Protein AF-A0A820N3F7-F1 (afdb_monomer_lite)

Structure (mmCIF, N/CA/C/O backbone):
data_AF-A0A820N3F7-F1
#
_entry.id   AF-A0A820N3F7-F1
#
loop_
_atom_site.group_PDB
_atom_site.id
_atom_site.type_symbol
_atom_site.label_atom_id
_atom_site.label_alt_id
_atom_site.label_comp_id
_atom_site.label_asym_id
_atom_site.label_entity_id
_atom_site.label_seq_id
_atom_site.pdbx_PDB_ins_code
_atom_site.Cartn_x
_atom_site.Cartn_y
_atom_site.Cartn_z
_atom_site.occupancy
_atom_site.B_iso_or_equiv
_atom_site.auth_seq_id
_atom_site.auth_comp_id
_atom_site.auth_asym_id
_atom_site.auth_atom_id
_atom_site.pdbx_PDB_model_num
ATOM 1 N N . MET A 1 1 ? 38.397 -18.971 -31.941 1.00 42.84 1 MET A N 1
ATOM 2 C CA . MET A 1 1 ? 37.176 -18.143 -31.994 1.00 42.84 1 MET A CA 1
ATOM 3 C C . MET A 1 1 ? 36.227 -18.679 -30.940 1.00 42.84 1 MET A C 1
ATOM 5 O O . MET A 1 1 ? 35.870 -19.846 -31.030 1.00 42.84 1 MET A O 1
ATOM 9 N N . ALA A 1 2 ? 35.948 -17.911 -29.885 1.00 47.97 2 ALA A N 1
ATOM 10 C CA . ALA A 1 2 ? 35.040 -18.349 -28.828 1.00 47.97 2 ALA A CA 1
ATOM 11 C C . ALA A 1 2 ? 33.606 -18.336 -29.373 1.00 47.97 2 ALA A C 1
ATOM 13 O O . ALA A 1 2 ? 33.165 -17.336 -29.935 1.00 47.97 2 ALA A O 1
ATOM 14 N N . ASN A 1 3 ? 32.917 -19.468 -29.263 1.00 54.44 3 ASN A N 1
ATOM 15 C CA . ASN A 1 3 ? 31.518 -19.605 -29.639 1.00 54.44 3 ASN A CA 1
ATOM 16 C C . ASN A 1 3 ? 30.676 -18.768 -28.663 1.00 54.44 3 ASN A C 1
ATOM 18 O O . ASN A 1 3 ? 30.536 -19.141 -27.502 1.00 54.44 3 ASN A O 1
ATOM 22 N N . MET A 1 4 ? 30.166 -17.623 -29.115 1.00 69.06 4 MET A N 1
ATOM 23 C CA . MET A 1 4 ? 29.357 -16.696 -28.315 1.00 69.06 4 MET A CA 1
ATOM 24 C C . MET A 1 4 ? 27.880 -17.121 -28.345 1.00 69.06 4 MET A C 1
ATOM 26 O O . MET A 1 4 ? 26.991 -16.339 -28.666 1.00 69.06 4 MET A O 1
ATOM 30 N N . ALA A 1 5 ? 27.627 -18.408 -28.095 1.00 80.88 5 ALA A N 1
ATOM 31 C CA . ALA A 1 5 ? 26.273 -18.930 -28.006 1.00 80.88 5 ALA A CA 1
ATOM 32 C C . ALA A 1 5 ? 25.660 -18.457 -26.684 1.00 80.88 5 ALA A C 1
ATOM 34 O O . ALA A 1 5 ? 26.127 -18.831 -25.609 1.00 80.88 5 ALA A O 1
ATOM 35 N N . MET A 1 6 ? 24.638 -17.610 -26.786 1.00 84.50 6 MET A N 1
ATOM 36 C CA . MET A 1 6 ? 23.877 -17.106 -25.648 1.00 84.50 6 MET A CA 1
ATOM 37 C C . MET A 1 6 ? 23.184 -18.273 -24.936 1.00 84.50 6 MET A C 1
ATOM 39 O O . MET A 1 6 ? 22.583 -19.137 -25.583 1.00 84.50 6 MET A O 1
ATOM 43 N N . THR A 1 7 ? 23.318 -18.346 -23.615 1.00 92.75 7 THR A N 1
ATOM 44 C CA . THR A 1 7 ? 22.808 -19.473 -22.831 1.00 92.75 7 THR A CA 1
ATOM 45 C C . THR A 1 7 ? 21.306 -19.340 -22.565 1.00 92.75 7 THR A C 1
ATOM 47 O O . THR A 1 7 ? 20.717 -18.269 -22.693 1.00 92.75 7 THR A O 1
ATOM 50 N N . MET A 1 8 ? 20.664 -20.435 -22.143 1.00 90.00 8 MET A N 1
ATOM 51 C CA . MET A 1 8 ? 19.262 -20.396 -21.698 1.00 90.00 8 MET A CA 1
ATOM 52 C C . MET A 1 8 ? 19.050 -19.470 -20.491 1.00 90.00 8 MET A C 1
ATOM 54 O O . MET A 1 8 ? 17.977 -18.890 -20.359 1.00 90.00 8 MET A O 1
ATOM 58 N N . ALA A 1 9 ? 20.064 -19.310 -19.634 1.00 90.19 9 ALA A N 1
ATOM 59 C CA . ALA A 1 9 ? 20.012 -18.375 -18.514 1.00 90.19 9 ALA A CA 1
ATOM 60 C C . ALA A 1 9 ? 20.033 -16.917 -19.001 1.00 90.19 9 ALA A C 1
ATOM 62 O O . ALA A 1 9 ? 19.240 -16.111 -18.524 1.00 90.19 9 ALA A O 1
ATOM 63 N N . ASP A 1 10 ? 20.864 -16.607 -20.002 1.00 90.81 10 ASP A N 1
ATOM 64 C CA . ASP A 1 10 ? 20.925 -15.270 -20.608 1.00 90.81 10 ASP A CA 1
ATOM 65 C C . ASP A 1 10 ? 19.600 -14.906 -21.299 1.00 90.81 10 ASP A C 1
ATOM 67 O O . ASP A 1 10 ? 19.115 -13.787 -21.164 1.00 90.81 10 ASP A O 1
ATOM 71 N N . LEU A 1 11 ? 18.966 -15.869 -21.983 1.00 86.38 11 LEU A N 1
ATOM 72 C CA . LEU A 1 11 ? 17.635 -15.696 -22.582 1.00 86.38 11 LEU A CA 1
ATOM 73 C C . LEU A 1 11 ? 16.542 -15.436 -21.532 1.00 86.38 11 LEU A C 1
ATOM 75 O O . LEU A 1 11 ? 15.676 -14.590 -21.745 1.00 86.38 11 LEU A O 1
ATOM 79 N N . GLN A 1 12 ? 16.569 -16.153 -20.403 1.00 91.06 12 GLN A N 1
ATOM 80 C CA . GLN A 1 12 ? 15.619 -15.944 -19.303 1.00 91.06 12 GLN A CA 1
ATOM 81 C C . GLN A 1 12 ? 15.803 -14.580 -18.633 1.00 91.06 12 GLN A C 1
ATOM 83 O O . GLN A 1 12 ? 14.817 -13.944 -18.260 1.00 91.06 12 GLN A O 1
ATOM 88 N N . GLU A 1 13 ? 17.047 -14.130 -18.479 1.00 90.38 13 GLU A N 1
ATOM 89 C CA . GLU A 1 13 ? 17.340 -12.826 -17.891 1.00 90.38 13 GLU A CA 1
ATOM 90 C C . GLU A 1 13 ? 16.939 -11.682 -18.823 1.00 90.38 13 GLU A C 1
ATOM 92 O O . GLU A 1 13 ? 16.278 -10.750 -18.372 1.00 90.38 13 GLU A O 1
ATOM 97 N N . LEU A 1 14 ? 17.227 -11.800 -20.125 1.00 84.50 14 LEU A N 1
ATOM 98 C CA . LEU A 1 14 ? 16.749 -10.854 -21.138 1.00 84.50 14 LEU A CA 1
ATOM 99 C C . LEU A 1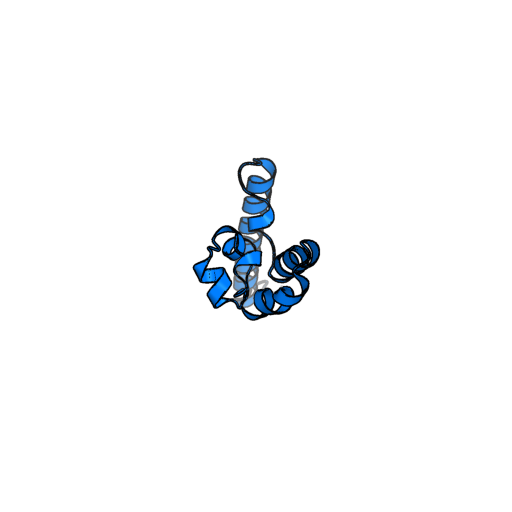 14 ? 15.223 -10.706 -21.088 1.00 84.50 14 LEU A C 1
ATOM 101 O O . LEU A 1 14 ? 14.733 -9.585 -20.976 1.00 84.50 14 LEU A O 1
ATOM 105 N N . GLY A 1 15 ? 14.479 -11.817 -21.047 1.00 83.00 15 GLY A N 1
ATOM 106 C CA . GLY A 1 15 ? 13.020 -11.777 -20.904 1.00 83.00 15 GLY A CA 1
ATOM 107 C C . GLY A 1 15 ? 12.554 -11.046 -19.637 1.00 83.00 15 GLY A C 1
ATOM 108 O O . GLY A 1 15 ? 11.677 -10.189 -19.709 1.00 83.00 15 GLY A O 1
ATOM 109 N N . ARG A 1 16 ? 13.190 -11.294 -18.480 1.00 83.75 16 ARG A N 1
ATOM 110 C CA . ARG A 1 16 ? 12.877 -10.559 -17.236 1.00 83.75 16 ARG A CA 1
ATOM 111 C C . ARG A 1 16 ? 13.160 -9.063 -17.345 1.00 83.75 16 ARG A C 1
ATOM 113 O O . ARG A 1 16 ? 12.406 -8.262 -16.793 1.00 83.75 16 ARG A O 1
ATOM 120 N N . THR A 1 17 ? 14.238 -8.682 -18.027 1.00 83.06 17 THR A N 1
ATOM 121 C CA . THR A 1 17 ? 14.576 -7.268 -18.222 1.00 83.06 17 THR A CA 1
ATOM 122 C C . THR A 1 17 ? 13.582 -6.561 -19.142 1.00 83.06 17 THR A C 1
ATOM 124 O O . THR A 1 17 ? 13.130 -5.469 -18.805 1.00 83.06 17 THR A O 1
ATOM 127 N N . GLU A 1 18 ? 13.163 -7.206 -20.235 1.00 82.25 18 GLU A N 1
ATOM 128 C CA . GLU A 1 18 ? 12.151 -6.682 -21.163 1.00 82.25 18 GLU A CA 1
ATOM 129 C C . GLU A 1 18 ? 10.783 -6.509 -20.480 1.00 82.25 18 GLU A C 1
ATOM 131 O O . GLU A 1 18 ? 10.116 -5.478 -20.650 1.00 82.25 18 GLU A O 1
ATOM 136 N N . ASP A 1 19 ? 10.389 -7.475 -19.645 1.00 84.56 19 ASP A N 1
ATOM 137 C CA . ASP A 1 19 ? 9.169 -7.396 -18.838 1.00 84.56 19 ASP A CA 1
ATOM 138 C C . ASP A 1 19 ? 9.229 -6.220 -17.847 1.00 84.56 19 ASP A C 1
ATOM 140 O O . ASP A 1 19 ? 8.273 -5.447 -17.730 1.00 84.56 19 ASP A O 1
ATOM 144 N N . ASN A 1 20 ? 10.363 -6.029 -17.164 1.00 87.69 20 ASN A N 1
ATOM 145 C CA . ASN A 1 20 ? 10.545 -4.930 -16.215 1.00 87.69 20 ASN A CA 1
ATOM 146 C C . ASN A 1 20 ? 10.541 -3.553 -16.902 1.00 87.69 20 ASN A C 1
ATOM 148 O O . ASN A 1 20 ? 9.891 -2.624 -16.421 1.00 87.69 20 ASN A O 1
ATOM 152 N N . GLU A 1 21 ? 11.210 -3.411 -18.050 1.00 91.38 21 GLU A N 1
ATOM 153 C CA . GLU A 1 21 ? 11.179 -2.169 -18.834 1.00 91.38 21 GLU A CA 1
ATOM 154 C C . GLU A 1 21 ? 9.760 -1.798 -19.275 1.00 91.38 21 GLU A C 1
ATOM 156 O O . GLU A 1 21 ? 9.377 -0.627 -19.235 1.00 91.38 21 GLU A O 1
ATOM 161 N N . SER A 1 22 ? 8.966 -2.789 -19.682 1.00 90.19 22 SER A N 1
ATOM 162 C CA . SER A 1 22 ? 7.576 -2.580 -20.097 1.00 90.19 22 SER A CA 1
ATOM 163 C C . SER A 1 22 ? 6.711 -2.049 -18.947 1.00 90.19 22 SER A C 1
ATOM 165 O O . SER A 1 22 ? 5.888 -1.147 -19.141 1.00 90.19 22 SER A O 1
ATOM 167 N N . VAL A 1 23 ? 6.932 -2.558 -17.730 1.00 86.75 23 VAL A N 1
ATOM 168 C CA . VAL A 1 23 ? 6.258 -2.083 -16.513 1.00 86.75 23 VAL A CA 1
ATOM 169 C C . VAL A 1 23 ? 6.666 -0.648 -16.175 1.00 86.75 23 VAL A C 1
ATOM 171 O O . VAL A 1 23 ? 5.790 0.186 -15.940 1.00 86.75 23 VAL A O 1
ATOM 174 N N . GLU A 1 24 ? 7.960 -0.324 -16.208 1.00 91.00 24 GLU A N 1
ATOM 175 C CA . GLU A 1 24 ? 8.446 1.031 -15.907 1.00 91.00 24 GLU A CA 1
ATOM 176 C C . GLU A 1 24 ? 7.978 2.066 -16.939 1.00 91.00 24 GLU A C 1
ATOM 178 O O . GLU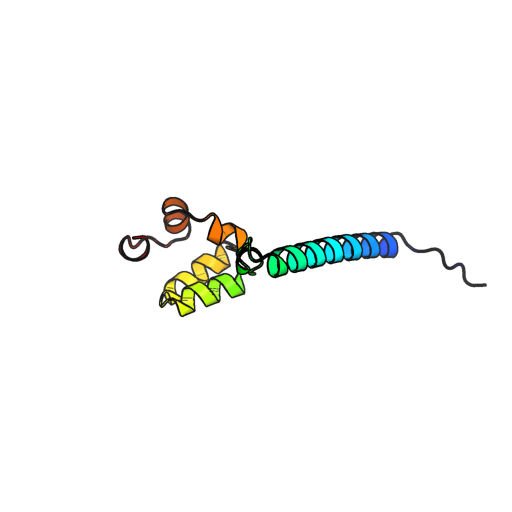 A 1 24 ? 7.600 3.180 -16.573 1.00 91.00 24 GLU A O 1
ATOM 183 N N . ARG A 1 25 ? 7.904 1.698 -18.225 1.00 92.69 25 ARG A N 1
ATOM 184 C CA . ARG A 1 25 ? 7.314 2.569 -19.257 1.00 92.69 25 ARG A CA 1
ATOM 185 C C . ARG A 1 25 ? 5.840 2.842 -18.987 1.00 92.69 25 ARG A C 1
ATOM 187 O O . ARG A 1 25 ? 5.417 3.991 -19.063 1.00 92.69 25 ARG A O 1
ATOM 194 N N . THR A 1 26 ? 5.069 1.810 -18.642 1.00 90.38 26 THR A N 1
ATOM 195 C CA . THR A 1 26 ? 3.646 1.970 -18.298 1.00 90.38 26 THR A CA 1
ATOM 196 C C . THR A 1 26 ? 3.486 2.904 -17.099 1.00 90.38 26 THR A C 1
ATOM 198 O O . THR A 1 26 ? 2.708 3.850 -17.147 1.00 90.38 26 THR A O 1
ATOM 201 N N . LYS A 1 27 ? 4.299 2.704 -16.058 1.00 92.19 27 LYS A N 1
ATOM 202 C CA . LYS A 1 27 ? 4.331 3.563 -14.872 1.00 92.19 27 LYS A CA 1
ATOM 203 C C . LYS A 1 27 ? 4.641 5.022 -15.206 1.00 92.19 27 LYS A C 1
ATOM 205 O O . LYS A 1 27 ? 3.968 5.910 -14.691 1.00 92.19 27 LYS A O 1
ATOM 210 N N . ALA A 1 28 ? 5.619 5.275 -16.073 1.00 91.62 28 ALA A N 1
ATOM 211 C CA . ALA A 1 28 ? 5.962 6.628 -16.504 1.00 91.62 28 ALA A CA 1
ATOM 212 C C . ALA A 1 28 ? 4.802 7.310 -17.252 1.00 91.62 28 ALA A C 1
ATOM 214 O O . ALA A 1 28 ? 4.477 8.456 -16.947 1.00 91.62 28 ALA A O 1
ATOM 215 N N . LEU A 1 29 ? 4.144 6.591 -18.169 1.00 91.69 29 LEU A N 1
ATOM 216 C CA . LEU A 1 29 ? 2.981 7.097 -18.910 1.00 91.69 29 LEU A CA 1
ATOM 217 C C . LEU A 1 29 ? 1.807 7.419 -17.976 1.00 91.69 29 LEU A C 1
ATOM 219 O O . LEU A 1 29 ? 1.182 8.474 -18.093 1.00 91.69 29 LEU A O 1
ATOM 223 N N . ASP A 1 30 ? 1.536 6.537 -17.015 1.00 92.50 30 ASP A N 1
ATOM 224 C CA . ASP A 1 30 ? 0.484 6.734 -16.021 1.00 92.50 30 ASP A CA 1
ATOM 225 C C . ASP A 1 30 ? 0.738 7.988 -15.176 1.00 92.50 30 ASP A C 1
ATOM 227 O O . ASP A 1 30 ? -0.174 8.795 -14.976 1.00 92.50 30 ASP A O 1
ATOM 231 N N . MET A 1 31 ? 1.983 8.181 -14.730 1.00 88.12 31 MET A N 1
ATOM 232 C CA . MET A 1 31 ? 2.402 9.350 -13.952 1.00 88.12 31 MET A CA 1
ATOM 233 C C . MET A 1 31 ? 2.345 10.654 -14.761 1.00 88.12 31 MET A C 1
ATOM 235 O O . MET A 1 31 ? 1.945 11.679 -14.213 1.00 88.12 31 MET A O 1
ATOM 239 N N . GLU A 1 32 ? 2.701 10.629 -16.050 1.00 91.50 32 GLU A N 1
ATOM 240 C CA . GLU A 1 32 ? 2.631 11.797 -16.941 1.00 91.50 32 GLU A CA 1
ATOM 241 C C . GLU A 1 32 ? 1.183 12.204 -17.245 1.00 91.50 32 GLU A C 1
ATOM 243 O O . GLU A 1 32 ? 0.857 13.391 -17.260 1.00 91.50 32 GLU A O 1
ATOM 248 N N . SER A 1 33 ? 0.292 11.227 -17.441 1.00 90.00 33 SER A N 1
ATOM 249 C CA . SER A 1 33 ? -1.119 11.488 -17.749 1.00 90.00 33 SER A CA 1
ATOM 250 C C . SER A 1 33 ? -1.870 12.195 -16.613 1.00 90.00 33 SER A C 1
ATOM 252 O O . SER A 1 33 ? -2.879 12.860 -16.856 1.00 90.00 33 SER A O 1
ATOM 254 N N . GLY A 1 34 ? -1.424 12.007 -15.363 1.00 84.56 34 GLY A N 1
ATOM 255 C CA . GLY A 1 34 ? -2.101 12.484 -14.154 1.00 84.56 34 GLY A CA 1
ATOM 256 C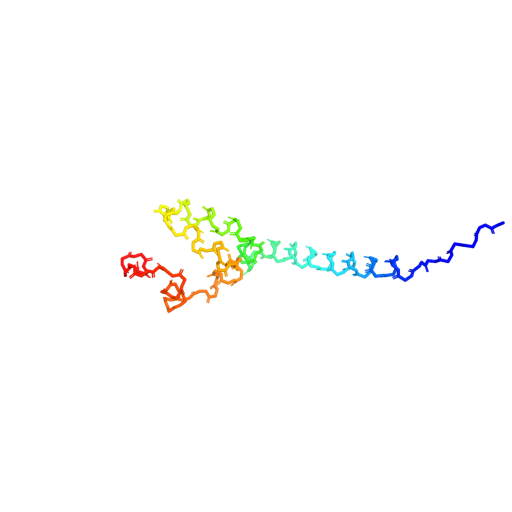 C . GLY A 1 34 ? -3.476 11.850 -13.895 1.00 84.56 34 GLY A C 1
ATOM 257 O O . GLY A 1 34 ? -4.162 12.242 -12.953 1.00 84.56 34 GLY A O 1
ATOM 258 N N . GLN A 1 35 ? -3.900 10.882 -14.715 1.00 87.25 35 GLN A N 1
ATOM 259 C CA . GLN A 1 35 ? -5.208 10.229 -14.601 1.00 87.25 35 GLN A CA 1
ATOM 260 C C . GLN A 1 35 ? -5.204 9.089 -13.579 1.00 87.25 35 GLN A C 1
ATOM 262 O O . GLN A 1 35 ? -6.256 8.717 -13.057 1.00 87.25 35 GLN A O 1
ATOM 267 N N . ILE A 1 36 ? -4.025 8.535 -13.288 1.00 89.38 36 ILE A N 1
ATOM 268 C CA . ILE A 1 36 ? -3.840 7.409 -12.378 1.00 89.38 36 ILE A CA 1
ATOM 269 C C . ILE A 1 36 ? -3.100 7.892 -11.135 1.00 89.38 36 ILE A C 1
ATOM 271 O O . ILE A 1 36 ? -2.088 8.584 -11.215 1.00 89.38 36 ILE A O 1
ATOM 275 N N . SER A 1 37 ? -3.612 7.522 -9.961 1.00 91.75 37 SER A N 1
ATOM 276 C CA . SER A 1 37 ? -2.939 7.832 -8.701 1.00 91.75 37 SER A CA 1
ATOM 277 C C . SER A 1 37 ? -1.563 7.168 -8.660 1.00 91.75 37 SER A C 1
ATOM 279 O O . SER A 1 37 ? -1.459 5.950 -8.820 1.00 91.75 37 SER A O 1
ATOM 281 N N . GLY A 1 38 ? -0.515 7.942 -8.357 1.00 93.19 38 GLY A N 1
ATOM 282 C CA . GLY A 1 38 ? 0.838 7.409 -8.156 1.00 93.19 38 GLY A CA 1
ATOM 283 C C . GLY A 1 38 ? 0.899 6.337 -7.062 1.00 93.19 38 GLY A C 1
ATOM 284 O O . GLY A 1 38 ? 1.742 5.443 -7.123 1.00 93.19 38 GLY A O 1
ATOM 285 N N . ALA A 1 39 ? -0.062 6.353 -6.129 1.00 94.88 39 ALA A N 1
ATOM 286 C CA . ALA A 1 39 ? -0.194 5.341 -5.092 1.00 94.88 39 ALA A CA 1
ATOM 287 C C . ALA A 1 39 ? -0.434 3.928 -5.637 1.00 94.88 39 ALA A C 1
ATOM 289 O O . ALA A 1 39 ? -0.145 2.977 -4.929 1.00 94.88 39 ALA A O 1
ATOM 290 N N . VAL A 1 40 ? -0.888 3.747 -6.886 1.00 95.81 40 VAL A N 1
ATOM 291 C CA . VAL A 1 40 ? -0.992 2.418 -7.529 1.00 95.81 40 VAL A CA 1
ATOM 292 C C . VAL A 1 40 ? 0.356 1.687 -7.546 1.00 95.81 40 VAL A C 1
ATOM 294 O O . VAL A 1 40 ? 0.388 0.457 -7.535 1.00 95.81 40 VAL A O 1
ATOM 297 N N . TYR A 1 41 ? 1.459 2.434 -7.552 1.00 95.50 41 TYR A N 1
ATOM 298 C CA . TYR A 1 41 ? 2.816 1.909 -7.663 1.00 95.50 41 TYR A CA 1
ATOM 299 C C . TYR A 1 41 ? 3.542 1.753 -6.328 1.00 95.50 41 TYR A C 1
ATOM 301 O O . TYR A 1 41 ? 4.696 1.333 -6.330 1.00 95.50 41 TYR A O 1
ATOM 309 N N . TRP A 1 42 ? 2.890 2.071 -5.208 1.00 97.56 42 TRP A N 1
ATOM 310 C CA . TRP A 1 42 ? 3.500 1.935 -3.891 1.00 97.56 42 TRP A CA 1
ATOM 311 C C . TRP A 1 42 ? 3.752 0.473 -3.527 1.00 97.56 42 TRP A C 1
ATOM 313 O O . TRP A 1 42 ? 2.889 -0.400 -3.683 1.00 97.56 42 TRP A O 1
ATOM 323 N N . SER A 1 43 ? 4.938 0.235 -2.987 1.00 98.06 43 SER A N 1
ATOM 324 C CA . SER A 1 43 ? 5.327 -0.978 -2.280 1.00 98.06 43 SER A CA 1
ATOM 325 C C . SER A 1 43 ? 4.547 -1.147 -0.969 1.00 98.06 43 SER A C 1
ATOM 327 O O . SER A 1 43 ? 3.828 -0.255 -0.517 1.00 98.06 43 SER A O 1
ATOM 329 N N . CYS A 1 44 ? 4.682 -2.319 -0.339 1.00 98.56 44 CYS A N 1
ATOM 330 C CA . CYS A 1 44 ? 4.078 -2.565 0.974 1.00 98.56 44 CYS A CA 1
ATOM 331 C C . CYS A 1 44 ? 4.647 -1.633 2.054 1.00 98.56 44 CYS A C 1
ATOM 333 O O . CYS A 1 44 ? 3.896 -1.194 2.920 1.00 98.56 44 CYS A O 1
ATOM 335 N N . ASP A 1 45 ? 5.944 -1.318 1.993 1.00 98.62 45 ASP A N 1
ATOM 336 C CA . ASP A 1 45 ? 6.599 -0.407 2.934 1.00 98.62 45 ASP A CA 1
ATOM 337 C C . ASP A 1 45 ? 6.090 1.026 2.772 1.00 98.62 45 ASP A C 1
ATOM 339 O O . ASP A 1 45 ? 5.677 1.632 3.754 1.00 98.62 45 ASP A O 1
ATOM 343 N N . GLU A 1 46 ? 5.985 1.527 1.536 1.00 98.62 46 GLU A N 1
ATOM 344 C CA . GLU A 1 46 ? 5.424 2.862 1.269 1.00 98.62 46 GLU A CA 1
ATOM 345 C C . GLU A 1 46 ? 3.966 2.983 1.739 1.00 98.62 46 GLU A C 1
ATOM 347 O O . GLU A 1 46 ? 3.571 4.008 2.295 1.00 98.62 46 GLU A O 1
ATOM 352 N N . VAL A 1 47 ? 3.161 1.926 1.571 1.00 98.56 47 VAL A N 1
ATOM 353 C CA . VAL A 1 47 ? 1.804 1.879 2.135 1.00 98.56 47 VAL A CA 1
ATOM 354 C C . VAL A 1 47 ? 1.840 1.905 3.661 1.00 98.56 47 VAL A C 1
ATOM 356 O O . VAL A 1 47 ? 1.068 2.636 4.276 1.00 98.56 47 VAL A O 1
ATOM 359 N N . ALA A 1 48 ? 2.705 1.114 4.289 1.00 98.31 48 ALA A N 1
ATOM 360 C CA . ALA A 1 48 ? 2.797 1.037 5.741 1.00 98.31 48 ALA A CA 1
ATOM 361 C C . ALA A 1 48 ? 3.238 2.376 6.358 1.00 98.31 48 ALA A C 1
ATOM 363 O O . ALA A 1 48 ? 2.638 2.825 7.336 1.00 98.31 48 ALA A O 1
ATOM 364 N N . ASP A 1 49 ? 4.211 3.039 5.738 1.00 98.44 49 ASP A N 1
ATOM 365 C CA . ASP A 1 49 ? 4.678 4.367 6.128 1.00 98.44 49 ASP A CA 1
ATOM 366 C C . ASP A 1 49 ? 3.575 5.416 5.932 1.00 98.44 49 ASP A C 1
ATOM 368 O O . ASP A 1 49 ? 3.376 6.275 6.789 1.00 98.44 49 ASP A O 1
ATOM 372 N N . PHE A 1 50 ? 2.781 5.319 4.860 1.00 97.94 50 PHE A N 1
ATOM 373 C CA . PHE A 1 50 ? 1.608 6.176 4.675 1.00 97.94 50 PHE A CA 1
ATOM 374 C C . PHE A 1 50 ? 0.584 6.024 5.809 1.00 97.94 50 PHE A C 1
ATOM 376 O O . PHE A 1 50 ? 0.112 7.027 6.343 1.00 97.94 50 PHE A O 1
ATOM 383 N N . ILE A 1 51 ? 0.272 4.792 6.222 1.00 97.56 51 ILE A N 1
ATOM 384 C CA . ILE A 1 51 ? -0.635 4.534 7.353 1.00 97.56 51 ILE A CA 1
ATOM 385 C C . ILE A 1 51 ? -0.083 5.129 8.658 1.00 97.56 51 ILE A C 1
ATOM 387 O O . ILE A 1 51 ? -0.835 5.723 9.432 1.00 97.56 51 ILE A O 1
ATOM 391 N N . GLU A 1 52 ? 1.223 5.014 8.896 1.00 97.81 52 GLU A N 1
ATOM 392 C CA . GLU A 1 52 ? 1.888 5.625 10.049 1.00 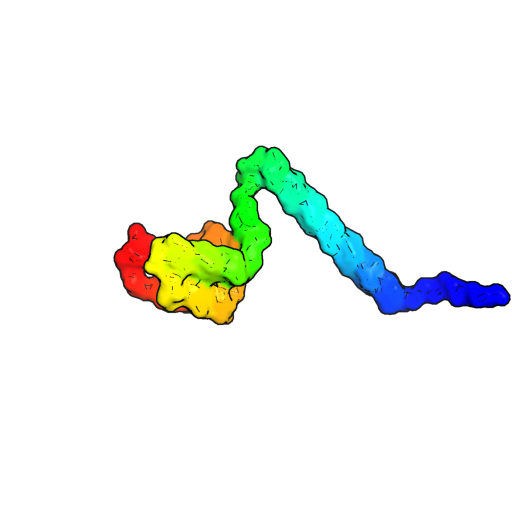97.81 52 GLU A CA 1
ATOM 393 C C . GLU A 1 52 ? 1.802 7.158 10.021 1.00 97.81 52 GLU A C 1
ATOM 395 O O . GLU A 1 52 ? 1.370 7.762 11.003 1.00 97.81 52 GLU A O 1
ATOM 400 N N . MET A 1 53 ? 2.095 7.788 8.880 1.00 97.75 53 MET A N 1
ATOM 401 C CA . MET A 1 53 ? 2.015 9.245 8.703 1.00 97.75 53 MET A CA 1
ATOM 402 C C . MET A 1 53 ? 0.606 9.818 8.915 1.00 97.75 53 MET A C 1
ATOM 404 O O . MET A 1 53 ? 0.467 10.985 9.280 1.00 97.75 53 MET A O 1
ATOM 408 N N . LEU A 1 54 ? -0.444 9.013 8.726 1.00 96.19 54 LEU A N 1
ATOM 409 C CA . LEU A 1 54 ? -1.827 9.393 9.035 1.00 96.19 54 LEU A CA 1
ATOM 410 C C . LEU A 1 54 ? -2.156 9.373 10.545 1.00 96.19 54 LEU A C 1
ATOM 412 O O . LEU A 1 54 ? -3.277 9.714 10.921 1.00 96.19 54 LEU A O 1
ATOM 416 N N . GLY A 1 55 ? -1.221 8.974 11.415 1.00 96.81 55 GLY A N 1
ATOM 417 C CA . GLY A 1 55 ? -1.441 8.812 12.861 1.00 96.81 55 GLY A CA 1
ATOM 418 C C . GLY A 1 55 ? -2.018 7.444 13.249 1.00 96.81 55 GLY A C 1
ATOM 419 O O . GLY A 1 55 ? -2.560 7.258 14.347 1.00 96.81 55 GLY A O 1
ATOM 420 N N . PHE A 1 56 ? -1.927 6.469 12.340 1.00 96.31 56 PHE A N 1
ATOM 421 C CA . PHE A 1 56 ? -2.393 5.100 12.540 1.00 96.31 56 PHE A CA 1
ATOM 422 C C . PHE A 1 56 ? -1.228 4.109 12.676 1.00 96.31 56 PHE A C 1
ATOM 424 O O . PHE A 1 56 ? -1.341 2.962 12.242 1.00 96.31 56 PHE A O 1
ATOM 431 N N . GLU A 1 57 ? -0.128 4.514 13.325 1.00 97.06 57 GLU A N 1
ATOM 432 C CA . GLU A 1 57 ? 1.115 3.720 13.431 1.00 97.06 57 GLU A CA 1
ATOM 433 C C . GLU A 1 57 ? 0.866 2.286 13.931 1.00 97.06 57 GLU A C 1
ATOM 435 O O . GLU A 1 57 ? 1.441 1.319 13.434 1.00 97.06 57 GLU A O 1
ATOM 440 N N . ARG A 1 58 ? -0.091 2.118 14.854 1.00 96.00 58 ARG A N 1
ATOM 441 C CA . ARG A 1 58 ? -0.540 0.812 15.378 1.00 96.00 58 ARG A CA 1
ATOM 442 C C . ARG A 1 58 ? -1.010 -0.190 14.311 1.00 96.00 58 ARG A C 1
ATOM 444 O O . ARG A 1 58 ? -1.024 -1.389 14.579 1.00 96.00 58 ARG A O 1
ATOM 451 N N . TYR A 1 59 ? -1.410 0.270 13.125 1.00 97.06 59 TYR A N 1
ATOM 452 C CA . TYR A 1 59 ? -1.843 -0.585 12.017 1.00 97.06 59 TYR A CA 1
ATOM 453 C C . TYR A 1 59 ? -0.740 -0.883 11.004 1.00 97.06 59 TYR A C 1
ATOM 455 O O . TYR A 1 59 ? -0.922 -1.794 10.199 1.00 97.06 59 TYR A O 1
ATOM 463 N N . ARG A 1 60 ? 0.415 -0.212 11.073 1.00 97.31 60 ARG A N 1
ATOM 464 C CA . ARG A 1 60 ? 1.546 -0.399 10.152 1.00 97.31 60 ARG A CA 1
ATOM 465 C C . ARG A 1 60 ? 1.883 -1.877 9.923 1.00 97.31 60 ARG A C 1
ATOM 467 O O . ARG A 1 60 ? 1.866 -2.364 8.795 1.00 97.31 60 ARG A O 1
ATOM 474 N N . GLU A 1 61 ? 2.080 -2.620 11.011 1.00 96.88 61 GLU A N 1
ATOM 475 C CA . GLU A 1 61 ? 2.424 -4.049 10.966 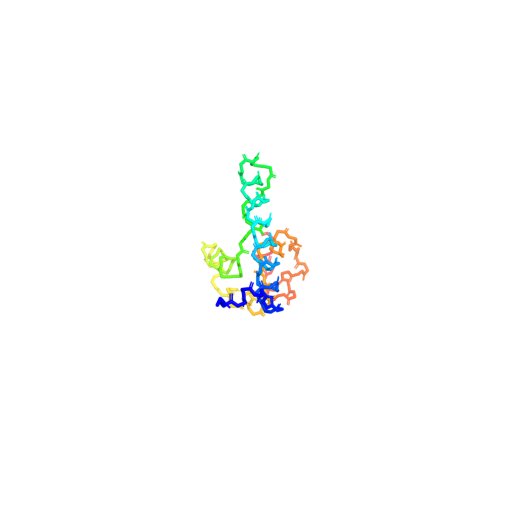1.00 96.88 61 GLU A CA 1
ATOM 476 C C . GLU A 1 61 ? 1.315 -4.910 10.344 1.00 96.88 61 GLU A C 1
ATOM 478 O O . GLU A 1 61 ? 1.580 -5.903 9.667 1.00 96.88 61 GLU A O 1
ATOM 483 N N . CYS A 1 62 ? 0.051 -4.520 10.525 1.00 95.75 62 CYS A N 1
ATOM 484 C CA . CYS A 1 62 ? -1.069 -5.225 9.912 1.00 95.75 62 CYS A CA 1
ATOM 485 C C . CYS A 1 62 ? -1.044 -5.085 8.385 1.00 95.75 62 CYS A C 1
ATOM 487 O O . CYS A 1 62 ? -1.308 -6.063 7.687 1.00 95.75 62 CYS A O 1
ATOM 489 N N . PHE A 1 63 ? -0.687 -3.914 7.855 1.00 97.62 63 PHE A N 1
ATOM 490 C CA . PHE A 1 63 ? -0.572 -3.700 6.411 1.00 97.62 63 PHE A CA 1
ATOM 491 C C . PHE A 1 63 ? 0.625 -4.456 5.815 1.00 97.62 63 PHE A C 1
ATOM 493 O O . PHE A 1 63 ? 0.464 -5.133 4.796 1.00 97.62 63 PHE A O 1
ATOM 500 N N . LEU A 1 64 ? 1.780 -4.448 6.493 1.00 97.81 64 LEU A N 1
ATOM 501 C CA . LEU A 1 64 ? 2.968 -5.198 6.064 1.00 97.81 64 LEU A CA 1
ATOM 502 C C . LEU A 1 64 ? 2.736 -6.708 6.048 1.00 97.81 64 LEU A C 1
ATOM 504 O O . LEU A 1 64 ? 2.931 -7.363 5.022 1.00 97.81 64 LEU A O 1
ATOM 508 N N . ARG A 1 65 ? 2.260 -7.271 7.165 1.00 97.31 65 ARG A N 1
ATOM 509 C CA . ARG A 1 65 ? 2.037 -8.717 7.302 1.00 97.31 65 ARG A CA 1
ATOM 510 C C . ARG A 1 65 ? 1.063 -9.256 6.256 1.00 97.31 65 ARG A C 1
ATOM 512 O O . ARG A 1 65 ? 1.223 -10.377 5.779 1.00 97.31 65 ARG A O 1
ATOM 519 N N . ASN A 1 66 ? 0.065 -8.456 5.888 1.00 96.81 66 ASN A N 1
ATOM 520 C CA . ASN A 1 66 ? -0.931 -8.816 4.882 1.00 96.81 66 ASN A CA 1
ATOM 521 C C . ASN A 1 66 ? -0.531 -8.430 3.446 1.00 96.81 66 ASN A C 1
ATOM 523 O O . ASN A 1 66 ? -1.327 -8.633 2.526 1.00 96.81 66 ASN A O 1
ATOM 527 N N . LYS A 1 67 ? 0.692 -7.921 3.236 1.00 97.56 67 LYS A N 1
ATOM 528 C CA . LYS A 1 67 ? 1.242 -7.548 1.923 1.00 97.56 67 LYS A CA 1
ATOM 529 C C . LYS A 1 67 ? 0.331 -6.579 1.165 1.00 97.56 67 LYS A C 1
ATOM 531 O O . LYS A 1 67 ? 0.007 -6.792 -0.007 1.00 97.56 67 LYS A O 1
ATOM 536 N N . VAL A 1 68 ? -0.148 -5.551 1.864 1.00 98.06 68 VAL A N 1
ATOM 537 C CA . VAL A 1 68 ? -0.991 -4.513 1.269 1.00 98.06 68 VAL A CA 1
ATOM 538 C C . VAL A 1 68 ? -0.097 -3.533 0.514 1.00 98.06 68 VAL A C 1
ATOM 540 O O . VAL A 1 68 ? 0.533 -2.673 1.115 1.00 98.06 68 VAL A O 1
ATOM 543 N N . ASP A 1 69 ? -0.044 -3.684 -0.806 1.00 98.25 69 ASP A N 1
ATOM 544 C CA . ASP A 1 69 ? 0.581 -2.737 -1.730 1.00 98.25 69 ASP A CA 1
ATOM 545 C C . ASP A 1 69 ? -0.406 -1.644 -2.170 1.00 98.25 69 ASP A C 1
ATOM 547 O O . ASP A 1 69 ? -1.595 -1.662 -1.831 1.00 98.25 69 ASP A O 1
ATOM 551 N N . GLY A 1 70 ? 0.086 -0.687 -2.950 1.00 97.81 70 GLY A N 1
ATOM 552 C CA . GLY A 1 70 ? -0.687 0.444 -3.445 1.00 97.81 70 GLY A CA 1
ATOM 553 C C . GLY A 1 70 ? -1.996 0.073 -4.148 1.00 97.81 70 GLY A C 1
ATOM 554 O O . GLY A 1 70 ? -3.058 0.639 -3.875 1.00 97.81 70 GLY A O 1
ATOM 555 N N . ARG A 1 71 ? -1.956 -0.955 -5.005 1.00 96.12 71 ARG A N 1
ATOM 556 C CA . ARG A 1 71 ? -3.146 -1.493 -5.690 1.00 96.12 71 ARG A CA 1
ATOM 557 C C . ARG A 1 71 ? -4.165 -2.051 -4.702 1.00 96.12 71 ARG A C 1
ATOM 559 O O . ARG A 1 71 ? -5.360 -1.782 -4.834 1.00 96.12 71 ARG A O 1
ATOM 566 N N . ARG A 1 72 ? -3.719 -2.828 -3.712 1.00 97.06 72 ARG A N 1
ATOM 567 C CA . ARG A 1 72 ? -4.601 -3.387 -2.679 1.00 97.06 72 ARG A CA 1
ATOM 568 C C . ARG A 1 72 ? -5.180 -2.311 -1.772 1.00 97.06 72 ARG A C 1
ATOM 570 O O . ARG A 1 72 ? -6.336 -2.458 -1.380 1.00 97.06 72 ARG A O 1
ATOM 577 N N . LEU A 1 73 ? -4.416 -1.259 -1.473 1.00 96.94 73 LEU A N 1
ATOM 578 C CA . LEU A 1 73 ? -4.868 -0.118 -0.681 1.00 96.94 73 LEU A CA 1
ATOM 579 C C . LEU A 1 73 ? -6.004 0.632 -1.388 1.00 96.94 73 LEU A C 1
ATOM 581 O O . LEU A 1 73 ? -7.055 0.837 -0.790 1.00 96.94 73 LEU A O 1
ATOM 585 N N . ILE A 1 74 ? -5.832 0.976 -2.668 1.00 95.31 74 ILE A N 1
ATOM 586 C CA . ILE A 1 74 ? -6.845 1.700 -3.461 1.00 95.31 74 ILE A CA 1
ATOM 587 C C . ILE A 1 74 ? -8.149 0.905 -3.582 1.00 95.31 74 ILE A C 1
ATOM 589 O O . ILE A 1 74 ? -9.238 1.471 -3.563 1.00 95.31 74 ILE A O 1
ATOM 593 N N . LEU A 1 75 ? -8.045 -0.420 -3.687 1.00 94.81 75 LEU A N 1
ATOM 594 C CA . LEU A 1 75 ? -9.193 -1.326 -3.764 1.00 94.81 75 LEU A CA 1
ATOM 595 C C . LEU A 1 75 ? -9.689 -1.786 -2.381 1.00 94.81 75 LEU A C 1
ATOM 597 O O . LEU A 1 75 ? -10.505 -2.712 -2.290 1.00 94.81 75 LEU A O 1
ATOM 601 N N . CYS A 1 76 ? -9.162 -1.219 -1.295 1.00 94.12 76 CYS A N 1
ATOM 602 C CA . CYS A 1 76 ? -9.543 -1.595 0.056 1.00 94.12 76 CYS A CA 1
ATOM 603 C C . CYS A 1 76 ? -10.919 -1.017 0.403 1.00 94.12 76 CYS A C 1
ATOM 605 O O . CYS A 1 76 ? -11.252 0.112 0.059 1.00 94.12 76 CYS A O 1
ATOM 607 N N . ASN A 1 77 ? -11.732 -1.806 1.099 1.00 93.56 77 ASN A N 1
ATOM 608 C CA . ASN A 1 77 ? -13.037 -1.390 1.602 1.00 93.56 77 ASN A CA 1
ATOM 609 C C . ASN A 1 77 ? -13.123 -1.661 3.110 1.00 93.56 77 ASN A C 1
ATOM 611 O O . ASN A 1 77 ? -12.257 -2.331 3.675 1.00 93.56 77 ASN A O 1
ATOM 615 N N . ALA A 1 78 ? -14.182 -1.180 3.764 1.00 92.56 78 ALA A N 1
ATOM 616 C CA . ALA A 1 78 ? -14.364 -1.333 5.210 1.00 92.56 78 ALA A CA 1
ATOM 617 C C . ALA A 1 78 ? -14.278 -2.799 5.684 1.00 92.56 78 ALA A C 1
ATOM 619 O O . ALA A 1 78 ? -13.664 -3.092 6.709 1.00 92.56 78 ALA A O 1
ATOM 620 N N . SER A 1 79 ? -14.831 -3.745 4.916 1.00 92.69 79 SER A N 1
ATOM 621 C CA . SER A 1 79 ? -14.748 -5.175 5.240 1.00 92.69 79 SER A CA 1
ATOM 622 C C . SER A 1 79 ? -13.313 -5.706 5.171 1.00 92.69 79 SER A C 1
ATOM 624 O O . SER A 1 79 ? -12.909 -6.491 6.027 1.00 92.69 79 SER A O 1
ATOM 626 N N . ARG A 1 80 ? -12.523 -5.264 4.184 1.00 93.62 80 ARG A N 1
ATOM 627 C CA . ARG A 1 80 ? -11.099 -5.606 4.074 1.00 93.62 80 ARG A CA 1
ATOM 628 C C . ARG A 1 80 ? -10.288 -4.993 5.210 1.00 93.62 80 ARG A C 1
ATOM 630 O O . ARG A 1 80 ? -9.469 -5.699 5.781 1.00 93.62 80 ARG A O 1
ATOM 637 N N . LEU A 1 81 ? -10.550 -3.740 5.585 1.00 94.56 81 LEU A N 1
ATOM 638 C CA . LEU A 1 81 ? -9.902 -3.099 6.735 1.00 94.56 81 LEU A CA 1
ATOM 639 C C . LEU A 1 81 ? -10.126 -3.901 8.025 1.00 94.56 81 LEU A C 1
ATOM 641 O O . LEU A 1 81 ? -9.166 -4.199 8.735 1.00 94.56 81 LEU A O 1
ATOM 645 N N . ASN A 1 82 ? -11.359 -4.354 8.269 1.00 92.88 82 ASN A N 1
ATOM 646 C CA . ASN A 1 82 ? -11.667 -5.212 9.412 1.00 92.88 82 ASN A CA 1
ATOM 647 C C . ASN A 1 82 ? -10.873 -6.531 9.375 1.00 92.88 82 ASN A C 1
ATOM 649 O O . ASN A 1 82 ? -10.218 -6.881 10.355 1.00 92.88 82 ASN A O 1
ATOM 653 N N . ALA A 1 83 ? -10.845 -7.208 8.223 1.00 92.25 83 ALA A N 1
ATOM 654 C CA . ALA A 1 83 ? -10.093 -8.452 8.044 1.00 92.25 83 ALA A CA 1
ATOM 655 C C . ALA A 1 83 ? -8.567 -8.281 8.209 1.00 92.25 83 ALA A C 1
ATOM 657 O O . ALA A 1 83 ? -7.888 -9.221 8.618 1.00 92.25 83 ALA A O 1
ATOM 658 N N . LEU A 1 84 ? -8.024 -7.092 7.922 1.00 93.12 84 LEU A N 1
ATOM 659 C CA . LEU A 1 84 ? -6.613 -6.755 8.149 1.00 93.12 84 LEU A CA 1
ATOM 660 C C . LEU A 1 84 ? -6.277 -6.552 9.636 1.00 93.12 84 LEU A C 1
ATOM 662 O O . LEU A 1 84 ? -5.106 -6.650 10.002 1.00 93.12 84 LEU A O 1
ATOM 666 N N . GLY A 1 85 ? -7.277 -6.287 10.485 1.00 91.31 85 GLY A N 1
ATOM 667 C CA . GLY A 1 85 ? -7.110 -5.968 11.908 1.00 91.31 85 GLY A CA 1
ATOM 668 C C . GLY A 1 85 ? -7.443 -4.518 12.279 1.00 91.31 85 GLY A C 1
ATOM 669 O O . GLY A 1 85 ? -7.270 -4.127 13.433 1.00 91.31 85 GLY A O 1
ATOM 670 N N . VAL A 1 86 ? -7.950 -3.713 11.339 1.00 93.62 86 VAL A N 1
ATOM 671 C CA . VAL A 1 86 ? -8.493 -2.376 11.624 1.00 93.62 86 VAL A CA 1
ATOM 672 C C . VAL A 1 86 ? -9.943 -2.544 12.071 1.00 93.62 86 VAL A C 1
ATOM 674 O O . VAL A 1 86 ? -10.865 -2.530 11.262 1.00 93.62 86 VAL A O 1
ATOM 677 N N . THR A 1 87 ? -10.146 -2.788 13.366 1.00 92.75 87 THR A N 1
ATOM 678 C CA . THR A 1 87 ? -11.464 -3.133 13.932 1.00 92.75 87 THR A CA 1
ATOM 679 C C . THR A 1 87 ? -12.136 -1.997 14.701 1.00 92.75 87 THR A C 1
ATOM 681 O O . THR A 1 87 ? -13.292 -2.136 15.093 1.00 92.75 87 THR A O 1
ATOM 684 N N . ASP A 1 88 ? -11.436 -0.886 14.947 1.00 92.62 88 ASP A N 1
ATOM 685 C CA . ASP A 1 88 ? -12.044 0.293 15.564 1.00 92.62 88 ASP A CA 1
ATOM 686 C C . ASP A 1 88 ? -12.838 1.060 14.504 1.00 92.62 88 ASP A C 1
ATOM 688 O O . ASP A 1 88 ? -12.270 1.622 13.568 1.00 92.62 88 ASP A O 1
ATOM 692 N N . PHE A 1 89 ? -14.162 1.091 14.659 1.00 88.12 89 PHE A N 1
ATOM 693 C CA . PHE A 1 89 ? -15.061 1.775 13.732 1.00 88.12 89 PHE A CA 1
ATOM 694 C C . PHE A 1 89 ? -14.742 3.264 13.573 1.00 88.12 89 PHE A C 1
ATOM 696 O O . PHE A 1 89 ? -14.989 3.810 12.502 1.00 88.12 89 PHE A O 1
ATOM 703 N N . LYS A 1 90 ? -14.150 3.918 14.582 1.00 91.06 90 LYS A N 1
ATOM 704 C CA . LYS A 1 90 ? -13.732 5.326 14.476 1.00 91.06 90 LYS A CA 1
ATOM 705 C C . LYS A 1 90 ? -12.566 5.538 13.512 1.00 91.06 90 LYS A C 1
ATOM 707 O O . LYS A 1 90 ? -12.329 6.667 13.112 1.00 91.06 90 LYS A O 1
ATOM 712 N N . HIS A 1 91 ? 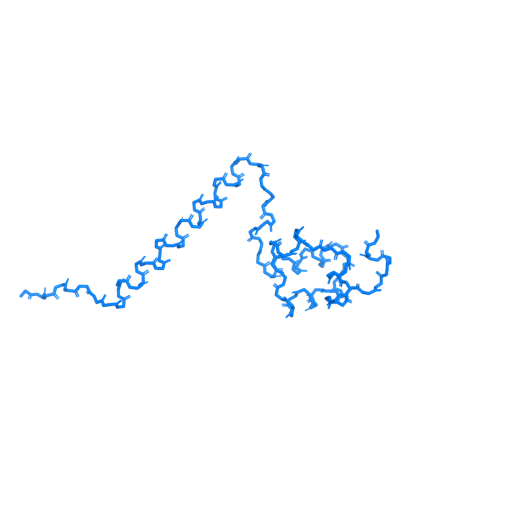-11.830 4.483 13.168 1.00 90.12 91 HIS A N 1
ATOM 713 C CA . HIS A 1 91 ? -10.739 4.528 12.192 1.00 90.12 91 HIS A CA 1
ATOM 714 C C . HIS A 1 91 ? -11.180 4.071 10.788 1.00 90.12 91 HIS A C 1
ATOM 716 O O . HIS A 1 91 ? -10.368 4.062 9.869 1.00 90.12 91 HIS A O 1
ATOM 722 N N . ILE A 1 92 ? -12.441 3.652 10.626 1.00 85.50 92 ILE A N 1
ATOM 723 C CA . ILE A 1 92 ? -13.020 3.173 9.358 1.00 85.50 92 ILE A CA 1
ATOM 724 C C . ILE A 1 92 ? -13.966 4.221 8.736 1.00 85.50 92 ILE A C 1
ATOM 726 O O . ILE A 1 92 ? -14.211 4.166 7.531 1.00 85.50 92 ILE A O 1
ATOM 730 N N . LEU A 1 93 ? -14.511 5.134 9.553 1.00 68.69 93 LEU A N 1
ATOM 731 C CA . LEU A 1 93 ? -15.539 6.122 9.195 1.00 68.69 93 LEU A CA 1
ATOM 732 C C . LEU A 1 93 ? -14.972 7.514 8.908 1.00 68.69 93 LEU A C 1
ATOM 734 O O . LEU A 1 93 ? -14.037 7.926 9.628 1.00 68.69 93 LEU A O 1
#

Foldseek 3Di:
DDDPDQDPVNVVVVVVVVVVVVVVVVLVVQVVVVPDDNLLQFWLQSVLVVCVVVVNVVLSVLSNVVRPGSNNVVVDALVNCVVSPVVPVVVRD

Sequence (93 aa):
MANMAMTMADLQELGRTEDNESVERTKALDMESGQISGAVYWSCDEVADFIEMLGFERYRECFLRNKVDGRRLILCNASRLNALGVTDFKHIL

InterPro domains:
  IPR001660 Sterile alpha motif domain [PF00536] (41-92)
  IPR001660 Sterile alpha motif domain [PS50105] (42-93)
  IPR001660 Sterile alpha motif domain [SM00454] (39-93)
  IPR013761 Sterile alpha motif/pointed domain superfamily [G3DSA:1.10.150.50] (40-93)
  IPR013761 Sterile alpha motif/pointed domain superfamily [SSF47769] (37-92)

Radius of gyration: 19.5 Å; chains: 1; bounding box: 53×33×48 Å

Organism: NCBI:txid433720

Secondary structure (DSSP, 8-state):
-------HHHHHHHHHHHHHHHHHHHHHHHHHHS-S-GGGG--HHHHHHHHHHTT-GGGHHHHHHTT--HHHHHT--HHHHHHHT---GGGT-

pLDDT: mean 90.91, std 9.65, range [42.84, 98.62]